Protein AF-A0A562TAP1-F1 (afdb_monomer)

Radius of gyration: 33.41 Å; Cα contacts (8 Å, |Δi|>4): 38; chains: 1; bounding box: 80×32×72 Å

pLDDT: mean 72.25, std 23.45, range [36.38, 96.19]

Structure (mmCIF, N/CA/C/O backbone):
data_AF-A0A562TAP1-F1
#
_entry.id   AF-A0A562TAP1-F1
#
loop_
_atom_site.group_PDB
_atom_site.id
_atom_site.type_symbol
_atom_site.label_atom_id
_atom_site.label_alt_id
_atom_site.label_comp_id
_atom_site.label_asym_id
_atom_site.label_entity_id
_atom_site.label_seq_id
_atom_site.pdbx_PDB_ins_code
_atom_site.Cartn_x
_atom_site.Cartn_y
_atom_site.Cartn_z
_atom_site.occupancy
_atom_site.B_iso_or_equiv
_atom_site.auth_seq_id
_atom_site.auth_comp_id
_atom_site.auth_asym_id
_atom_site.auth_atom_id
_atom_site.pdbx_PDB_model_num
ATOM 1 N N . MET A 1 1 ? 3.778 -8.498 -20.376 1.00 66.56 1 MET A N 1
ATOM 2 C CA . MET A 1 1 ? 3.756 -7.761 -19.094 1.00 66.56 1 MET A CA 1
ATOM 3 C C . MET A 1 1 ? 4.847 -8.340 -18.215 1.00 66.56 1 MET A C 1
ATOM 5 O O . MET A 1 1 ? 5.013 -9.555 -18.233 1.00 66.56 1 MET A O 1
ATOM 9 N N . GLY A 1 2 ? 5.654 -7.502 -17.565 1.00 83.25 2 GLY A N 1
ATOM 10 C CA . GLY A 1 2 ? 6.753 -7.975 -16.723 1.00 83.25 2 GLY A CA 1
ATOM 11 C C . GLY A 1 2 ? 6.269 -8.561 -15.398 1.00 83.25 2 GLY A C 1
ATOM 12 O O . GLY A 1 2 ? 5.117 -8.374 -15.013 1.00 83.25 2 GLY A O 1
ATOM 13 N N . TRP A 1 3 ? 7.154 -9.257 -14.679 1.00 85.81 3 TRP A N 1
ATOM 14 C CA . TRP A 1 3 ? 6.842 -9.842 -13.366 1.00 85.81 3 TRP A CA 1
ATOM 15 C C . TRP A 1 3 ? 6.379 -8.787 -12.346 1.00 85.81 3 TRP A C 1
ATOM 17 O O . TRP A 1 3 ? 5.600 -9.102 -11.449 1.00 85.81 3 TRP A O 1
ATOM 27 N N . TRP A 1 4 ? 6.806 -7.532 -12.521 1.00 90.94 4 TRP A N 1
ATOM 28 C CA . TRP A 1 4 ? 6.432 -6.398 -11.678 1.00 90.94 4 TRP A CA 1
ATOM 29 C C . TRP A 1 4 ? 4.927 -6.090 -11.710 1.00 90.94 4 TRP A C 1
ATOM 31 O O . TRP A 1 4 ? 4.389 -5.625 -10.713 1.00 90.94 4 TRP A O 1
ATOM 41 N N . THR A 1 5 ? 4.214 -6.407 -12.800 1.00 88.75 5 THR A N 1
ATOM 42 C CA . THR A 1 5 ? 2.749 -6.258 -12.867 1.00 88.75 5 THR A CA 1
ATOM 43 C C . THR A 1 5 ? 2.047 -7.254 -11.941 1.00 88.75 5 THR A C 1
ATOM 45 O O . THR A 1 5 ? 1.153 -6.880 -11.183 1.00 88.75 5 THR A O 1
ATOM 48 N N . SER A 1 6 ? 2.476 -8.519 -11.964 1.00 91.56 6 SER A N 1
ATOM 49 C CA . SER A 1 6 ? 1.952 -9.551 -11.061 1.00 91.56 6 SER A CA 1
ATOM 50 C C . SER A 1 6 ? 2.342 -9.274 -9.611 1.00 91.56 6 SER A C 1
ATOM 52 O O . SER A 1 6 ? 1.521 -9.450 -8.717 1.00 91.56 6 SER A O 1
ATOM 54 N N . PHE A 1 7 ? 3.574 -8.804 -9.385 1.00 91.25 7 PHE A N 1
ATOM 55 C CA . PHE A 1 7 ? 4.034 -8.357 -8.072 1.00 91.25 7 PHE A CA 1
ATOM 56 C C . PHE A 1 7 ? 3.144 -7.243 -7.525 1.00 91.25 7 PHE A C 1
ATOM 58 O O . PHE A 1 7 ? 2.638 -7.400 -6.420 1.00 91.25 7 PHE A O 1
ATOM 65 N N . LYS A 1 8 ? 2.892 -6.184 -8.308 1.00 91.62 8 LYS A N 1
ATOM 66 C CA . LYS A 1 8 ? 2.025 -5.077 -7.895 1.00 91.62 8 LYS A CA 1
ATOM 67 C C . LYS A 1 8 ? 0.642 -5.586 -7.494 1.00 91.62 8 LYS A C 1
ATOM 69 O O . LYS A 1 8 ? 0.205 -5.351 -6.382 1.00 91.62 8 LYS A O 1
ATOM 74 N N . SER A 1 9 ? 0.012 -6.401 -8.340 1.00 93.56 9 SER A N 1
ATOM 75 C CA . SER A 1 9 ? -1.323 -6.931 -8.043 1.00 93.56 9 SER A CA 1
ATOM 76 C C . SER A 1 9 ? -1.383 -7.784 -6.770 1.00 93.56 9 SER A C 1
ATOM 78 O O . SER A 1 9 ? -2.388 -7.763 -6.063 1.00 93.56 9 SER A O 1
ATOM 80 N N . ILE A 1 10 ? -0.341 -8.569 -6.483 1.00 93.88 10 ILE A N 1
ATOM 81 C CA . ILE A 1 10 ? -0.270 -9.352 -5.243 1.00 93.88 10 ILE A CA 1
ATOM 82 C C . ILE A 1 10 ? -0.010 -8.427 -4.053 1.00 93.88 10 ILE A C 1
ATOM 84 O O . ILE A 1 10 ? -0.632 -8.610 -3.011 1.00 93.88 10 ILE A O 1
ATOM 88 N N . ALA A 1 11 ? 0.879 -7.447 -4.209 1.00 93.00 11 ALA A N 1
ATOM 89 C CA . ALA A 1 11 ? 1.208 -6.489 -3.169 1.00 93.00 11 ALA A CA 1
ATOM 90 C C . ALA A 1 11 ? -0.020 -5.665 -2.765 1.00 93.00 11 ALA A C 1
ATOM 92 O O . ALA A 1 11 ? -0.323 -5.632 -1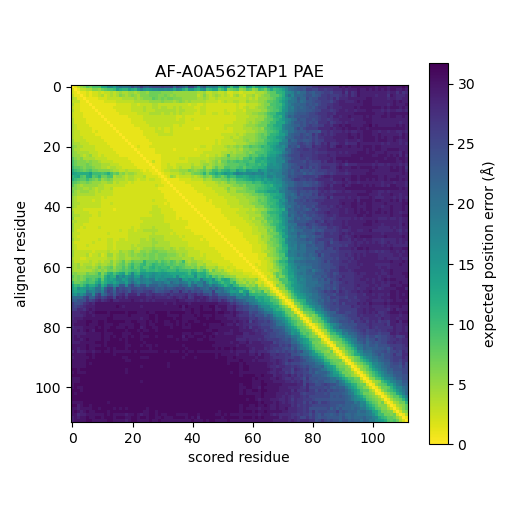.580 1.00 93.00 11 ALA A O 1
ATOM 93 N N . ASP A 1 12 ? -0.781 -5.137 -3.726 1.00 94.88 12 ASP A N 1
ATOM 94 C CA . ASP A 1 12 ? -2.017 -4.383 -3.476 1.00 94.88 12 ASP A CA 1
ATOM 95 C C . ASP A 1 12 ? -2.997 -5.209 -2.617 1.00 94.88 12 ASP A C 1
ATOM 97 O O . ASP A 1 12 ? -3.466 -4.759 -1.578 1.00 94.88 12 ASP A O 1
ATOM 101 N N . LYS A 1 13 ? -3.204 -6.491 -2.954 1.00 95.00 13 LYS A N 1
ATOM 102 C CA . LYS A 1 13 ? -4.069 -7.387 -2.159 1.00 95.00 13 LYS A CA 1
ATOM 103 C C . LYS A 1 13 ? -3.560 -7.628 -0.740 1.00 95.00 13 LYS A C 1
ATOM 105 O O . LYS A 1 13 ? -4.357 -7.815 0.176 1.00 95.00 13 LYS A O 1
ATOM 110 N N . VAL A 1 14 ? -2.243 -7.723 -0.566 1.00 95.00 14 VAL A N 1
ATOM 111 C CA . VAL A 1 14 ? -1.634 -7.901 0.759 1.00 95.00 14 VAL A CA 1
ATOM 112 C C . VAL A 1 14 ? -1.788 -6.624 1.577 1.00 95.00 14 VAL A C 1
ATOM 114 O O . VAL A 1 14 ? -2.093 -6.712 2.764 1.00 95.00 14 VAL A O 1
ATOM 117 N N . ILE A 1 15 ? -1.618 -5.460 0.950 1.00 95.38 15 ILE A N 1
ATOM 118 C CA . ILE A 1 15 ? -1.793 -4.158 1.589 1.00 95.38 15 ILE A CA 1
ATOM 119 C C . ILE A 1 15 ? -3.234 -4.018 2.088 1.00 95.38 15 ILE A C 1
ATOM 121 O O . ILE A 1 15 ? -3.431 -3.823 3.287 1.00 95.38 15 ILE A O 1
ATOM 125 N N . ASP A 1 16 ? -4.223 -4.2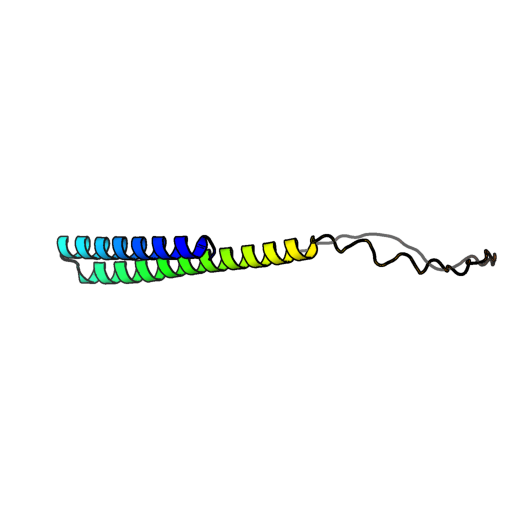62 1.225 1.00 95.00 16 ASP A N 1
ATOM 126 C CA . ASP A 1 16 ? -5.646 -4.220 1.586 1.00 95.00 16 ASP A CA 1
ATOM 127 C C . ASP A 1 16 ? -5.972 -5.157 2.758 1.00 95.00 16 ASP A C 1
ATOM 129 O O . ASP A 1 16 ? -6.677 -4.794 3.706 1.00 95.00 16 ASP A O 1
ATOM 133 N N . ALA A 1 17 ? -5.443 -6.385 2.720 1.00 95.38 17 ALA A N 1
ATOM 134 C CA . ALA A 1 17 ? -5.685 -7.381 3.758 1.00 95.38 17 ALA A CA 1
ATOM 135 C C . ALA A 1 17 ? -5.093 -6.965 5.112 1.00 95.38 17 ALA A C 1
ATOM 137 O O . ALA A 1 17 ? -5.718 -7.176 6.155 1.00 95.38 17 ALA A O 1
ATOM 138 N N . VAL A 1 18 ? -3.897 -6.371 5.112 1.00 94.88 18 VAL A N 1
ATOM 139 C CA . VAL A 1 18 ? -3.248 -5.893 6.337 1.00 94.88 18 VAL A CA 1
ATOM 140 C C . VAL A 1 18 ? -3.955 -4.650 6.876 1.00 94.88 18 VAL A C 1
ATOM 142 O O . VAL A 1 18 ? -4.221 -4.607 8.076 1.00 94.88 18 VAL A O 1
ATOM 145 N N . ALA A 1 19 ? -4.326 -3.695 6.019 1.00 93.88 19 ALA A N 1
ATOM 146 C CA . ALA A 1 19 ? -5.102 -2.516 6.406 1.00 93.88 19 ALA A CA 1
ATOM 147 C C . ALA A 1 19 ? -6.430 -2.924 7.067 1.00 93.88 19 ALA A C 1
ATOM 149 O O . ALA A 1 19 ? -6.707 -2.536 8.202 1.00 93.88 19 ALA A O 1
ATOM 150 N N . THR A 1 20 ? -7.171 -3.839 6.433 1.00 94.75 20 THR A N 1
ATOM 151 C CA . THR A 1 20 ? -8.403 -4.416 6.997 1.00 94.75 20 THR A CA 1
ATOM 152 C C . THR A 1 20 ? -8.146 -5.086 8.353 1.00 94.75 20 THR A C 1
ATOM 154 O O . THR A 1 20 ? -8.916 -4.926 9.299 1.00 94.75 20 THR A O 1
ATOM 157 N N . GLY A 1 21 ? -7.046 -5.835 8.483 1.00 94.81 21 GLY A N 1
ATOM 158 C CA . GLY A 1 21 ? -6.664 -6.473 9.743 1.00 94.81 21 GLY A CA 1
ATOM 159 C C . GLY A 1 21 ? -6.405 -5.468 10.870 1.00 94.81 21 GLY A C 1
ATOM 160 O O . GLY A 1 21 ? -6.835 -5.696 12.002 1.00 94.81 21 GLY A O 1
ATOM 161 N N . ILE A 1 22 ? -5.751 -4.345 10.561 1.00 92.62 22 ILE A N 1
ATOM 162 C CA . ILE A 1 22 ? -5.495 -3.255 11.512 1.00 92.62 22 ILE A CA 1
ATOM 163 C C . ILE A 1 22 ? -6.820 -2.656 11.994 1.00 92.62 22 ILE A C 1
ATOM 165 O O . ILE A 1 22 ? -7.016 -2.509 13.202 1.00 92.62 22 ILE A O 1
ATOM 169 N N . GLU A 1 23 ? -7.753 -2.375 11.085 1.00 93.31 23 GLU A N 1
ATOM 170 C CA . GLU A 1 23 ? -9.068 -1.827 11.434 1.00 93.31 23 GLU A CA 1
ATOM 171 C C . GLU A 1 23 ? -9.889 -2.775 12.313 1.00 93.31 23 GLU A C 1
ATOM 173 O O . GLU A 1 23 ? -10.479 -2.350 13.309 1.00 93.31 23 GLU A O 1
ATOM 178 N N . VAL A 1 24 ? -9.889 -4.074 11.995 1.00 94.31 24 VAL A N 1
ATOM 179 C CA . VAL A 1 24 ? -10.589 -5.098 12.787 1.00 94.31 24 VAL A CA 1
ATOM 180 C C . VAL A 1 24 ? -10.033 -5.161 14.207 1.00 94.31 24 VAL A C 1
ATOM 182 O O . VAL A 1 24 ? -10.800 -5.162 15.173 1.00 94.31 24 VAL A O 1
ATOM 185 N N . VAL A 1 25 ? -8.705 -5.171 14.357 1.00 94.31 25 VAL A N 1
ATOM 186 C CA . VAL A 1 25 ? -8.059 -5.149 15.677 1.00 94.31 25 VAL A CA 1
ATOM 187 C C . VAL A 1 25 ? -8.404 -3.860 16.421 1.00 94.31 25 VAL A C 1
ATOM 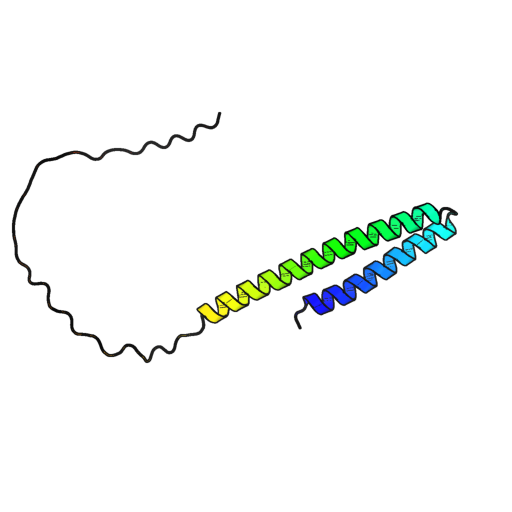189 O O . VAL A 1 25 ? -8.756 -3.920 17.597 1.00 94.31 25 VAL A O 1
ATOM 192 N N . GLY A 1 26 ? -8.387 -2.716 15.737 1.00 93.06 26 GLY A N 1
ATOM 193 C CA . GLY A 1 26 ? -8.811 -1.424 16.274 1.00 93.06 26 GLY A CA 1
ATOM 194 C C . GLY A 1 26 ? -10.227 -1.411 16.825 1.00 93.06 26 GLY A C 1
ATOM 195 O O . GLY A 1 26 ? -10.475 -0.925 17.929 1.00 93.06 26 GLY A O 1
ATOM 196 N N . SER A 1 27 ? -11.158 -1.987 16.067 1.00 92.75 27 SER A N 1
ATOM 197 C CA . SER A 1 27 ? -12.550 -2.141 16.479 1.00 92.75 27 SER A CA 1
ATOM 198 C C . SER A 1 27 ? -12.672 -3.016 17.732 1.00 92.75 27 SER A C 1
ATOM 200 O O . SER A 1 27 ? -13.386 -2.654 18.666 1.00 92.75 27 SER A O 1
ATOM 202 N N . LEU A 1 28 ? -11.916 -4.118 17.797 1.00 94.75 28 LEU A N 1
ATOM 203 C CA . LEU A 1 28 ? -11.901 -5.040 18.939 1.00 94.75 28 LEU A CA 1
ATOM 204 C C . LEU A 1 28 ? -11.364 -4.403 20.228 1.00 94.75 28 LEU A C 1
ATOM 206 O O . LEU A 1 28 ? -11.875 -4.698 21.307 1.00 94.75 28 LEU A O 1
ATOM 210 N N . ILE A 1 29 ? -10.350 -3.540 20.132 1.00 93.38 29 ILE A N 1
ATOM 211 C CA . ILE A 1 29 ? -9.741 -2.871 21.296 1.00 93.38 29 ILE A CA 1
ATOM 212 C C . ILE A 1 29 ? -10.432 -1.551 21.673 1.00 93.38 29 ILE A C 1
ATOM 214 O O . ILE A 1 29 ? -10.030 -0.908 22.641 1.00 93.38 29 ILE A O 1
ATOM 218 N N . GLY A 1 30 ? -11.478 -1.152 20.940 1.00 94.25 30 GLY A N 1
ATOM 219 C CA . GLY A 1 30 ? -12.236 0.076 21.194 1.00 94.25 30 GLY A CA 1
ATOM 220 C C . GLY A 1 30 ? -11.544 1.360 20.726 1.00 94.25 30 GLY A C 1
ATOM 221 O O . GLY A 1 30 ? -11.957 2.446 21.128 1.00 94.25 30 GLY A O 1
ATOM 222 N N . ASP A 1 31 ? -10.528 1.253 19.868 1.00 94.44 31 ASP A N 1
ATOM 223 C CA . ASP A 1 31 ? -9.763 2.382 19.327 1.00 94.44 31 ASP A CA 1
ATOM 224 C C . ASP A 1 31 ? -9.769 2.379 17.790 1.00 94.44 31 ASP A C 1
ATOM 226 O O . ASP A 1 31 ? -8.741 2.354 17.108 1.00 94.44 31 ASP A O 1
ATOM 230 N N . ALA A 1 32 ? -10.979 2.375 17.226 1.00 91.44 32 ALA A N 1
ATOM 231 C CA . ALA A 1 32 ? -11.185 2.366 15.780 1.00 91.44 32 ALA A CA 1
ATOM 232 C C . ALA A 1 32 ? -10.569 3.599 15.096 1.00 91.44 32 ALA A C 1
ATOM 234 O O . ALA A 1 32 ? -10.017 3.487 14.009 1.00 91.44 32 ALA A O 1
ATOM 235 N N . ALA A 1 33 ? -10.607 4.768 15.746 1.00 92.19 33 ALA A N 1
ATOM 236 C CA . ALA A 1 33 ? -10.090 6.007 15.167 1.00 92.19 33 ALA A CA 1
ATOM 237 C C . ALA A 1 33 ? -8.567 5.975 14.977 1.00 92.19 33 ALA A C 1
ATOM 239 O O . ALA A 1 33 ? -8.065 6.416 13.940 1.00 92.19 33 ALA A O 1
ATOM 240 N N . THR A 1 34 ? -7.823 5.461 15.960 1.00 92.75 34 THR A N 1
ATOM 241 C CA . THR A 1 34 ? -6.373 5.298 15.822 1.00 92.75 34 THR A CA 1
ATOM 242 C C . THR A 1 34 ? -6.051 4.210 14.809 1.00 92.75 34 THR A C 1
ATOM 244 O O . THR A 1 34 ? -5.174 4.407 13.975 1.00 92.75 34 THR A O 1
ATOM 247 N N . ALA A 1 35 ? -6.783 3.095 14.821 1.00 92.94 35 ALA A N 1
ATOM 248 C CA . ALA A 1 35 ? -6.549 2.006 13.882 1.00 92.94 35 ALA A CA 1
ATOM 249 C C . ALA A 1 35 ? -6.778 2.399 12.421 1.00 92.94 35 ALA A C 1
ATOM 251 O O . ALA A 1 35 ? -5.919 2.099 11.601 1.00 92.94 35 ALA A O 1
ATOM 252 N N . THR A 1 36 ? -7.848 3.133 12.100 1.00 94.75 36 THR A N 1
ATOM 253 C CA . THR A 1 36 ? -8.057 3.664 10.743 1.00 94.75 36 THR A CA 1
ATOM 254 C C . THR A 1 36 ? -6.893 4.558 10.318 1.00 94.75 36 THR A C 1
ATOM 256 O O . THR A 1 36 ? -6.338 4.372 9.244 1.00 94.75 36 THR A O 1
ATOM 259 N N . ARG A 1 37 ? -6.413 5.458 11.191 1.00 94.44 37 ARG A N 1
ATOM 260 C CA . ARG A 1 37 ? -5.232 6.285 10.870 1.00 94.44 37 ARG A CA 1
ATOM 261 C C 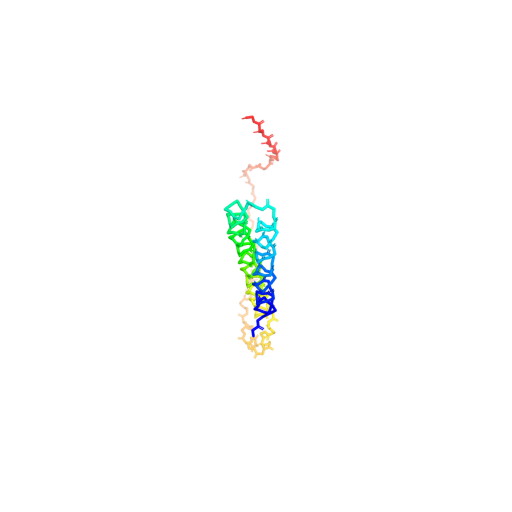. ARG A 1 37 ? -3.980 5.447 10.620 1.00 94.44 37 ARG A C 1
ATOM 263 O O . ARG A 1 37 ? -3.175 5.787 9.761 1.00 94.44 37 ARG A O 1
ATOM 270 N N . VAL A 1 38 ? -3.781 4.385 11.398 1.00 93.94 38 VAL A N 1
ATOM 271 C CA .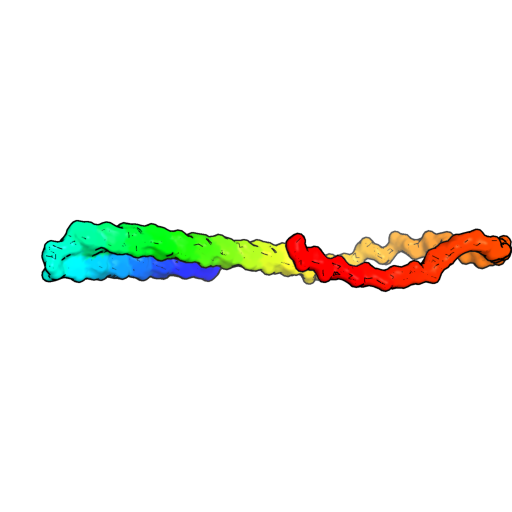 VAL A 1 38 ? -2.637 3.480 11.228 1.00 93.94 38 VAL A CA 1
ATOM 272 C C . VAL A 1 38 ? -2.765 2.684 9.928 1.00 93.94 38 VAL A C 1
ATOM 274 O O . VAL A 1 38 ? -1.760 2.524 9.239 1.00 93.94 38 VAL A O 1
ATOM 277 N N . ALA A 1 39 ? -3.970 2.234 9.572 1.00 93.62 39 ALA A N 1
ATOM 278 C CA . ALA A 1 39 ? -4.255 1.561 8.309 1.00 93.62 39 ALA A CA 1
ATOM 279 C C . ALA A 1 39 ? -3.969 2.482 7.109 1.00 93.62 39 ALA A C 1
ATOM 281 O O . ALA A 1 39 ? -3.204 2.089 6.233 1.00 93.62 39 ALA A O 1
ATOM 282 N N . ASP A 1 40 ? -4.444 3.732 7.139 1.00 94.38 40 ASP A N 1
ATOM 283 C CA . ASP A 1 40 ? -4.193 4.732 6.088 1.00 94.38 40 ASP A CA 1
ATOM 284 C C . ASP A 1 40 ? -2.689 5.008 5.893 1.00 94.38 40 ASP A C 1
ATOM 286 O O . ASP A 1 40 ? -2.177 5.079 4.770 1.00 94.38 40 ASP A O 1
ATOM 290 N N . ILE A 1 41 ? -1.950 5.171 7.000 1.00 95.38 41 ILE A N 1
ATOM 291 C CA . ILE A 1 41 ? -0.495 5.384 6.958 1.00 95.38 41 ILE A CA 1
ATOM 292 C C . ILE A 1 41 ? 0.199 4.148 6.386 1.00 95.38 41 ILE A C 1
ATOM 294 O O . ILE A 1 41 ? 1.103 4.280 5.559 1.00 95.38 41 ILE A O 1
ATOM 298 N N . PHE A 1 42 ? -0.204 2.955 6.827 1.00 94.75 42 PHE A N 1
ATOM 299 C CA . PHE A 1 42 ? 0.347 1.701 6.332 1.00 94.75 42 PHE A CA 1
ATOM 300 C C . PHE A 1 42 ? 0.132 1.559 4.823 1.00 94.75 42 PHE A C 1
ATOM 302 O O . PHE A 1 42 ? 1.097 1.289 4.112 1.00 94.75 42 PHE A O 1
ATOM 309 N N . GLU A 1 43 ? -1.084 1.798 4.333 1.00 94.69 43 GLU A N 1
ATOM 310 C CA . GLU A 1 43 ? 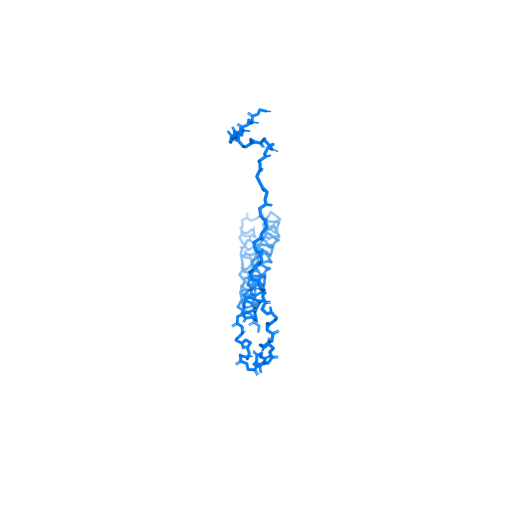-1.423 1.724 2.911 1.00 94.69 43 GLU A CA 1
ATOM 311 C C . GLU A 1 43 ? -0.586 2.710 2.092 1.00 94.69 43 GLU A C 1
ATOM 313 O O . GLU A 1 43 ? 0.068 2.320 1.126 1.00 94.69 43 GLU A O 1
ATOM 318 N N . THR A 1 44 ? -0.487 3.960 2.552 1.00 94.81 44 THR A N 1
ATOM 319 C CA . THR A 1 44 ? 0.312 5.003 1.891 1.00 94.81 44 THR A CA 1
ATOM 320 C C . THR A 1 44 ? 1.790 4.618 1.789 1.00 94.81 44 THR A C 1
ATOM 322 O O . THR A 1 44 ? 2.415 4.755 0.734 1.00 94.81 44 THR A O 1
ATOM 325 N N . VAL A 1 45 ? 2.381 4.149 2.892 1.00 96.19 45 VAL A N 1
ATOM 326 C CA . VAL A 1 45 ? 3.798 3.764 2.916 1.00 96.19 45 VAL A CA 1
ATOM 327 C C . VAL A 1 45 ? 4.030 2.516 2.069 1.00 96.19 45 VAL A C 1
ATOM 329 O O . VAL A 1 45 ? 5.014 2.451 1.330 1.00 96.19 45 VAL A O 1
ATOM 332 N N . ALA A 1 46 ? 3.140 1.530 2.152 1.00 94.56 46 ALA A N 1
ATOM 333 C CA . ALA A 1 46 ? 3.283 0.287 1.416 1.00 94.56 46 ALA A CA 1
ATOM 334 C C . ALA A 1 46 ? 3.128 0.497 -0.098 1.00 94.56 46 ALA A C 1
ATOM 336 O O . ALA A 1 46 ? 3.959 -0.007 -0.855 1.00 94.56 46 ALA A O 1
ATOM 337 N N . ASP A 1 47 ? 2.160 1.303 -0.542 1.00 94.44 47 ASP A N 1
ATOM 338 C CA . ASP A 1 47 ? 1.999 1.644 -1.959 1.00 94.44 47 ASP A CA 1
ATOM 339 C C . ASP A 1 47 ? 3.220 2.409 -2.495 1.00 94.44 47 ASP A C 1
ATOM 341 O O . ASP A 1 47 ? 3.743 2.104 -3.571 1.00 94.44 47 ASP A O 1
ATOM 345 N N . ALA A 1 48 ? 3.779 3.338 -1.710 1.00 94.44 48 ALA A N 1
ATOM 346 C CA . ALA A 1 48 ? 5.017 4.025 -2.078 1.00 94.44 48 ALA A CA 1
ATOM 347 C C . ALA A 1 48 ? 6.181 3.041 -2.297 1.00 94.44 48 ALA A C 1
ATOM 349 O O . ALA A 1 48 ? 6.908 3.145 -3.289 1.00 94.44 48 ALA A O 1
ATOM 350 N N . VAL A 1 49 ? 6.341 2.050 -1.413 1.00 94.12 49 VAL A N 1
ATOM 351 C CA . VAL A 1 49 ? 7.369 1.007 -1.554 1.00 94.12 49 VAL A CA 1
ATOM 352 C C . VAL A 1 49 ? 7.134 0.165 -2.810 1.00 94.12 49 VAL A C 1
ATOM 354 O O . VAL A 1 49 ? 8.075 -0.066 -3.573 1.00 94.12 49 VAL A O 1
ATOM 357 N N . VAL A 1 50 ? 5.895 -0.262 -3.066 1.00 94.00 50 VAL A N 1
ATOM 358 C CA . VAL A 1 50 ? 5.538 -1.043 -4.261 1.00 94.00 50 VAL A CA 1
ATOM 359 C C . VAL A 1 50 ? 5.854 -0.263 -5.536 1.00 94.00 50 VAL A C 1
ATOM 361 O O . VAL A 1 50 ? 6.487 -0.807 -6.444 1.00 94.00 50 VAL A O 1
ATOM 364 N N . ASN A 1 51 ? 5.499 1.021 -5.590 1.00 92.94 51 ASN A N 1
ATOM 365 C CA . ASN A 1 51 ? 5.779 1.885 -6.736 1.00 92.94 51 ASN A CA 1
ATOM 366 C C . ASN A 1 51 ? 7.285 2.061 -6.983 1.00 92.94 51 ASN A C 1
ATOM 368 O O . ASN A 1 51 ? 7.727 2.004 -8.135 1.00 92.94 51 ASN A O 1
ATOM 372 N N . VAL A 1 52 ? 8.098 2.203 -5.929 1.00 93.62 52 VAL A N 1
ATOM 373 C CA . VAL A 1 52 ? 9.566 2.238 -6.055 1.00 93.62 52 VAL A CA 1
ATOM 374 C C . VAL A 1 52 ? 10.093 0.926 -6.640 1.00 93.62 52 VAL A C 1
ATOM 376 O O . VAL A 1 52 ? 10.877 0.952 -7.588 1.00 93.62 52 VAL A O 1
ATOM 379 N N . VAL A 1 53 ? 9.639 -0.223 -6.130 1.00 91.62 53 VAL A N 1
ATOM 380 C CA . VAL A 1 53 ? 10.071 -1.543 -6.621 1.00 91.62 53 VAL A CA 1
ATOM 381 C C . VAL A 1 53 ? 9.705 -1.738 -8.093 1.00 91.62 53 VAL A C 1
ATOM 383 O O . VAL A 1 53 ? 10.546 -2.179 -8.879 1.00 91.62 53 VAL A O 1
ATOM 386 N N . VAL A 1 54 ? 8.480 -1.378 -8.487 1.00 92.56 54 VAL A N 1
ATOM 387 C CA . VAL A 1 54 ? 8.027 -1.453 -9.884 1.00 92.56 54 VAL A CA 1
ATOM 388 C C . VAL A 1 54 ? 8.875 -0.547 -10.777 1.00 92.56 54 VAL A C 1
ATOM 390 O O . VAL A 1 54 ? 9.375 -1.007 -11.801 1.00 92.56 54 VAL A O 1
ATOM 393 N N . THR A 1 55 ? 9.123 0.695 -10.358 1.00 91.81 55 THR A N 1
ATOM 394 C CA . THR A 1 55 ? 9.933 1.662 -11.118 1.00 91.81 55 THR A CA 1
ATOM 395 C C . THR A 1 55 ? 11.358 1.152 -11.337 1.00 91.81 55 THR A C 1
ATOM 397 O O . THR A 1 55 ? 11.884 1.205 -12.450 1.00 91.81 55 THR A O 1
ATOM 400 N N . VAL A 1 56 ? 11.989 0.611 -10.291 1.00 90.88 56 VAL A N 1
ATOM 401 C CA . VAL A 1 56 ? 13.333 0.026 -10.392 1.00 90.88 56 VAL A CA 1
ATOM 402 C C . VAL A 1 56 ? 13.328 -1.185 -11.326 1.00 90.88 56 VAL A C 1
ATOM 404 O O . VAL A 1 56 ? 14.225 -1.314 -12.160 1.00 90.88 56 VAL A O 1
ATOM 407 N N . ALA A 1 57 ? 12.319 -2.056 -11.242 1.00 87.50 57 ALA A N 1
ATOM 408 C CA . ALA A 1 57 ? 12.202 -3.220 -12.120 1.00 87.50 57 ALA A CA 1
ATOM 409 C C . ALA A 1 57 ? 12.049 -2.822 -13.598 1.00 87.50 57 ALA A C 1
ATOM 411 O O . ALA A 1 57 ? 12.692 -3.416 -14.469 1.00 87.50 57 ALA A O 1
ATOM 412 N N . GLU A 1 58 ? 11.246 -1.797 -13.881 1.00 88.94 58 GLU A N 1
ATOM 413 C CA . GLU A 1 58 ? 11.074 -1.245 -15.226 1.00 88.94 58 GLU A CA 1
ATOM 414 C C . GLU A 1 58 ? 12.369 -0.618 -15.751 1.00 88.94 58 GLU A C 1
ATOM 416 O O . GLU A 1 58 ? 12.771 -0.907 -16.881 1.00 88.94 58 GLU A O 1
ATOM 421 N N . ALA A 1 59 ? 13.077 0.154 -14.919 1.00 86.94 59 ALA A N 1
ATOM 422 C CA . ALA A 1 59 ? 14.363 0.751 -15.272 1.00 86.94 59 ALA A CA 1
ATOM 423 C C . ALA A 1 59 ? 15.429 -0.313 -15.584 1.00 86.94 59 ALA A C 1
ATOM 425 O O . ALA A 1 59 ? 16.103 -0.240 -16.613 1.00 86.94 59 ALA A O 1
ATOM 426 N N . VAL A 1 60 ? 15.544 -1.350 -14.747 1.00 86.94 60 VAL A N 1
ATOM 427 C CA . VAL A 1 60 ? 16.466 -2.474 -14.980 1.00 86.94 60 VAL A CA 1
ATOM 428 C C . VAL A 1 60 ? 16.127 -3.198 -16.283 1.00 86.94 60 VAL A C 1
ATOM 430 O O . VAL A 1 60 ? 17.026 -3.542 -17.055 1.00 86.94 60 VAL A O 1
ATOM 433 N N . ASN A 1 61 ? 14.840 -3.408 -16.570 1.00 84.50 61 ASN A N 1
ATOM 434 C CA . ASN A 1 61 ? 14.417 -4.044 -17.813 1.00 84.50 61 ASN A CA 1
ATOM 435 C C . ASN A 1 61 ? 14.729 -3.176 -19.044 1.00 84.50 61 ASN A C 1
ATOM 437 O O . ASN A 1 61 ? 15.191 -3.702 -20.057 1.00 84.50 61 ASN A O 1
ATOM 441 N N . ALA A 1 62 ? 14.534 -1.858 -18.953 1.00 83.88 62 ALA A N 1
ATOM 442 C CA . ALA A 1 62 ? 14.880 -0.918 -20.016 1.00 83.88 62 ALA A CA 1
ATOM 443 C C . ALA A 1 62 ? 16.386 -0.940 -20.325 1.00 83.88 62 ALA A C 1
ATOM 445 O O . ALA A 1 62 ? 16.772 -1.074 -21.488 1.00 83.88 62 ALA A O 1
ATOM 446 N N . VAL A 1 63 ? 17.234 -0.909 -19.289 1.00 83.56 63 VAL A N 1
ATOM 447 C CA . VAL A 1 63 ? 18.696 -1.018 -19.435 1.00 83.56 63 VAL A CA 1
ATOM 448 C C . VAL A 1 63 ? 19.083 -2.353 -20.073 1.00 83.56 63 VAL A C 1
ATOM 450 O O . VAL A 1 63 ? 19.822 -2.374 -21.054 1.00 83.56 63 VAL A O 1
ATOM 453 N N . ARG A 1 64 ? 18.534 -3.475 -19.587 1.00 75.12 64 ARG A N 1
ATOM 454 C CA . ARG A 1 64 ? 18.812 -4.810 -20.145 1.00 75.12 64 ARG A CA 1
ATOM 455 C C . ARG A 1 64 ? 18.415 -4.925 -21.619 1.00 75.12 64 ARG A C 1
ATOM 457 O O . ARG A 1 64 ? 19.128 -5.563 -22.399 1.00 75.12 64 ARG A O 1
ATOM 464 N N . SER A 1 65 ? 17.288 -4.325 -21.997 1.00 74.62 65 SER A N 1
ATOM 465 C CA . SER A 1 65 ? 16.816 -4.302 -23.382 1.00 74.62 65 SER A CA 1
ATOM 466 C C . SER A 1 65 ? 17.754 -3.478 -24.271 1.00 74.62 65 SER A C 1
ATOM 468 O O . SER A 1 65 ? 18.145 -3.936 -25.343 1.00 74.62 65 SER A O 1
ATOM 470 N N . ALA A 1 66 ? 18.216 -2.318 -23.788 1.00 70.00 66 ALA A N 1
ATOM 471 C CA . ALA A 1 66 ? 19.195 -1.489 -24.490 1.00 70.00 66 ALA A CA 1
ATOM 472 C C . ALA A 1 66 ? 20.542 -2.211 -24.691 1.00 70.00 66 ALA A C 1
ATOM 474 O O . ALA A 1 66 ? 21.082 -2.202 -25.796 1.00 70.00 66 ALA A O 1
ATOM 475 N N . THR A 1 67 ? 21.056 -2.908 -23.670 1.00 65.00 67 THR A N 1
ATOM 476 C CA . THR A 1 67 ? 22.290 -3.708 -23.786 1.00 65.00 67 THR A CA 1
ATOM 477 C C . THR A 1 67 ? 22.128 -4.899 -24.734 1.00 65.00 67 THR A C 1
ATOM 479 O O . THR A 1 67 ? 23.049 -5.218 -25.480 1.00 65.00 67 THR A O 1
ATOM 482 N N . SER A 1 68 ? 20.959 -5.549 -24.754 1.00 58.53 68 SER A N 1
ATOM 483 C CA . SER A 1 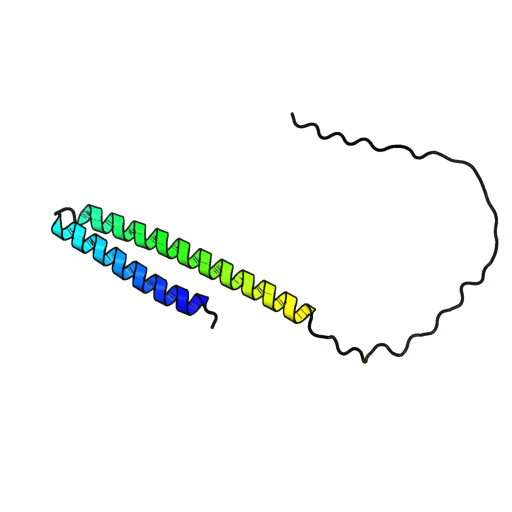68 ? 20.704 -6.670 -25.675 1.00 58.53 68 SER A CA 1
ATOM 484 C C . SER A 1 68 ? 20.614 -6.211 -27.131 1.00 58.53 68 SER A C 1
ATOM 486 O O . SER A 1 68 ? 21.088 -6.919 -28.013 1.00 58.53 68 SER A O 1
ATOM 488 N N . ASN A 1 69 ? 20.070 -5.016 -27.387 1.00 56.50 69 ASN A N 1
ATOM 489 C CA . ASN A 1 69 ? 20.035 -4.434 -28.731 1.00 56.50 69 ASN A 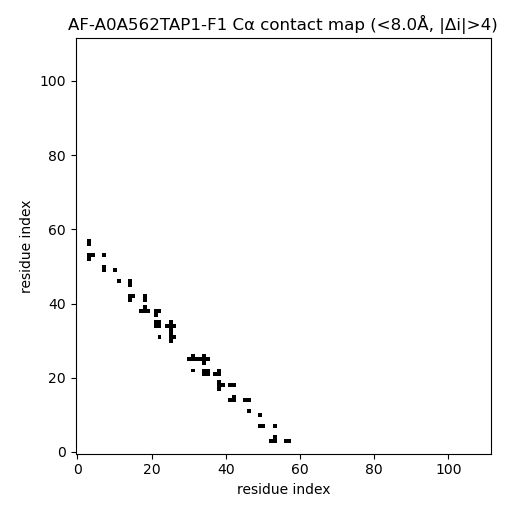CA 1
ATOM 490 C C . ASN A 1 69 ? 21.418 -3.954 -29.199 1.00 56.50 69 ASN A C 1
ATOM 492 O O . ASN A 1 69 ? 21.718 -4.035 -30.385 1.00 56.50 69 ASN A O 1
ATOM 496 N N . ALA A 1 70 ? 22.273 -3.492 -28.281 1.00 55.19 70 ALA A N 1
ATOM 497 C CA . ALA A 1 70 ? 23.661 -3.139 -28.591 1.00 55.19 70 ALA A CA 1
ATOM 498 C C . ALA A 1 70 ? 24.540 -4.367 -28.909 1.00 55.19 70 ALA A C 1
ATOM 500 O O . ALA A 1 70 ? 25.511 -4.242 -29.647 1.00 55.19 70 ALA A O 1
ATOM 501 N N . ASN A 1 71 ? 24.179 -5.546 -28.388 1.00 49.97 71 ASN A N 1
ATOM 502 C CA . ASN A 1 71 ? 24.871 -6.818 -28.626 1.00 49.97 71 ASN A CA 1
ATOM 503 C C . ASN A 1 71 ? 24.179 -7.714 -29.669 1.00 49.97 71 ASN A C 1
ATOM 505 O O . ASN A 1 71 ? 24.569 -8.874 -29.827 1.00 49.97 71 ASN A O 1
ATOM 509 N N . ALA A 1 72 ? 23.161 -7.217 -30.381 1.00 42.06 72 ALA A N 1
ATOM 510 C CA . ALA A 1 72 ? 22.691 -7.896 -31.580 1.00 42.06 72 ALA A CA 1
ATOM 511 C C . ALA A 1 72 ? 23.880 -7.971 -32.552 1.00 42.06 72 ALA A C 1
ATOM 513 O O . ALA A 1 72 ? 24.495 -6.930 -32.795 1.00 42.06 72 ALA A O 1
ATOM 514 N N . PRO A 1 73 ? 24.251 -9.156 -33.076 1.00 41.50 73 PRO A N 1
ATOM 515 C CA . PRO A 1 73 ? 25.316 -9.240 -34.058 1.00 41.50 73 PRO A CA 1
ATOM 516 C C . PRO A 1 73 ? 24.852 -8.421 -35.257 1.00 41.50 73 PRO A C 1
ATOM 518 O O . PRO A 1 73 ? 23.961 -8.831 -36.000 1.00 41.50 73 PRO A O 1
ATOM 521 N N . SER A 1 74 ? 25.413 -7.224 -35.407 1.00 45.56 74 SER A N 1
ATOM 522 C CA . SER A 1 74 ? 25.379 -6.508 -36.664 1.00 45.56 74 SER A CA 1
ATOM 523 C C . SER A 1 74 ? 25.908 -7.490 -37.693 1.00 45.56 74 SER A C 1
ATOM 525 O O . SER A 1 74 ? 27.009 -8.017 -37.541 1.00 45.56 74 SER A O 1
ATOM 527 N N . SER A 1 75 ? 25.075 -7.807 -38.679 1.00 41.53 75 SER A N 1
ATOM 528 C CA . SER A 1 75 ? 25.438 -8.616 -39.829 1.00 41.53 75 SER A CA 1
ATOM 529 C C . SER A 1 75 ? 26.816 -8.179 -40.322 1.00 41.53 75 SER A C 1
ATOM 531 O O . SER A 1 75 ? 26.971 -7.095 -40.888 1.00 41.53 75 SER A O 1
ATOM 533 N N . VAL A 1 76 ? 27.832 -8.999 -40.053 1.00 44.38 76 VAL A N 1
ATOM 534 C CA . VAL A 1 76 ? 29.195 -8.804 -40.545 1.00 44.38 76 VAL A CA 1
ATOM 535 C C . VAL A 1 76 ? 29.185 -9.236 -42.007 1.00 44.38 76 VAL A C 1
ATOM 537 O O . VAL A 1 76 ? 29.661 -10.307 -42.350 1.00 44.38 76 VAL A O 1
ATOM 540 N N . GLU A 1 77 ? 28.548 -8.441 -42.865 1.00 46.34 77 GLU A N 1
ATOM 541 C CA . GLU A 1 77 ? 28.505 -8.702 -44.309 1.00 46.34 77 GLU A CA 1
ATOM 542 C C . GLU A 1 77 ? 28.377 -7.423 -45.150 1.00 46.34 77 GLU A C 1
ATOM 544 O O . GLU A 1 77 ? 27.937 -7.456 -46.293 1.00 46.34 77 GLU A O 1
ATOM 549 N N . ALA A 1 78 ? 28.784 -6.269 -44.611 1.00 44.50 78 ALA A N 1
ATOM 550 C CA . ALA A 1 78 ? 28.713 -5.007 -45.348 1.00 44.50 78 ALA A CA 1
ATOM 551 C C . ALA A 1 78 ? 29.905 -4.067 -45.121 1.00 44.50 78 ALA A C 1
ATOM 553 O O . ALA A 1 78 ? 29.706 -2.861 -45.073 1.00 44.50 78 ALA A O 1
ATOM 554 N N . ILE A 1 79 ? 31.137 -4.574 -44.982 1.00 43.44 79 ILE A N 1
ATOM 555 C CA . ILE A 1 79 ? 32.347 -3.746 -45.180 1.00 43.44 79 ILE A CA 1
ATOM 556 C C . ILE A 1 79 ? 33.491 -4.597 -45.762 1.00 43.44 79 ILE A C 1
ATOM 558 O O . ILE A 1 79 ? 34.596 -4.654 -45.233 1.00 43.44 79 ILE A O 1
ATOM 562 N N . ALA A 1 80 ? 33.222 -5.297 -46.861 1.00 47.44 80 ALA A N 1
ATOM 563 C CA . ALA A 1 80 ? 34.265 -5.774 -47.762 1.00 47.44 80 ALA A CA 1
ATOM 564 C C . ALA A 1 80 ? 34.230 -4.888 -49.007 1.00 47.44 80 ALA A C 1
ATOM 566 O O . ALA A 1 80 ? 33.669 -5.295 -50.006 1.00 47.44 80 ALA A O 1
ATOM 567 N N . GLU A 1 81 ? 34.723 -3.652 -48.896 1.00 46.34 81 GLU A N 1
ATOM 568 C CA . GLU A 1 81 ? 35.251 -2.832 -50.002 1.00 46.34 81 GLU A CA 1
ATOM 569 C C . GLU A 1 81 ? 35.518 -1.414 -49.488 1.00 46.34 81 GLU A C 1
ATOM 571 O O . GLU A 1 81 ? 34.681 -0.527 -49.582 1.00 46.34 81 GLU A O 1
ATOM 576 N N . GLN A 1 82 ? 36.699 -1.209 -48.905 1.00 42.94 82 GLN A N 1
ATOM 577 C CA . GLN A 1 82 ? 37.471 0.033 -49.050 1.00 42.94 82 GLN A CA 1
ATOM 578 C C . GLN A 1 82 ? 38.906 -0.208 -48.557 1.00 42.94 82 GLN A C 1
ATOM 580 O O . GLN A 1 82 ? 39.454 0.486 -47.706 1.00 42.94 82 GLN A O 1
ATOM 585 N N . SER A 1 83 ? 39.535 -1.247 -49.112 1.00 49.88 83 SER A N 1
ATOM 586 C CA . SER A 1 83 ? 40.985 -1.432 -49.058 1.00 49.88 83 SER A CA 1
ATOM 587 C C . SER A 1 83 ? 41.622 -0.696 -50.233 1.00 49.88 83 SER A C 1
ATOM 589 O O . SER A 1 83 ? 41.979 -1.308 -51.231 1.00 49.88 83 SER A O 1
ATOM 591 N N . SER A 1 84 ? 41.778 0.618 -50.091 1.00 43.31 84 SER A N 1
ATOM 592 C CA . SER A 1 84 ? 42.686 1.409 -50.927 1.00 43.31 84 SER A CA 1
ATOM 593 C C . SER A 1 84 ? 43.436 2.390 -50.031 1.00 43.31 84 SER A C 1
ATOM 595 O O . SER A 1 84 ? 43.108 3.570 -49.954 1.00 43.31 84 SER A O 1
ATOM 597 N N . LEU A 1 85 ? 44.419 1.869 -49.296 1.00 46.12 85 LEU A N 1
ATOM 598 C CA . LEU A 1 85 ? 45.430 2.665 -48.601 1.00 46.12 85 LEU A CA 1
ATOM 599 C C . LEU A 1 85 ? 46.305 3.377 -49.648 1.00 46.12 85 LEU A C 1
ATOM 601 O O . LEU A 1 85 ? 46.877 2.686 -50.493 1.00 46.12 85 LEU A O 1
ATOM 605 N N . PRO A 1 86 ? 46.511 4.702 -49.594 1.00 44.25 86 PRO A N 1
ATOM 606 C CA . PRO A 1 86 ? 47.715 5.278 -50.164 1.00 44.25 86 PRO A CA 1
ATOM 607 C C . PRO A 1 86 ? 48.884 5.002 -49.208 1.00 44.25 86 PRO A C 1
ATOM 609 O O . PRO A 1 86 ? 48.833 5.315 -48.018 1.00 44.25 86 PRO A O 1
ATOM 612 N N . ALA A 1 87 ? 49.921 4.359 -49.739 1.00 47.06 87 ALA A N 1
ATOM 613 C CA . ALA A 1 87 ? 51.164 4.068 -49.042 1.00 47.06 87 ALA A CA 1
ATOM 614 C C . ALA A 1 87 ? 51.809 5.363 -48.516 1.00 47.06 87 ALA A C 1
ATOM 616 O O . ALA A 1 87 ? 52.090 6.278 -49.288 1.00 47.06 87 ALA A O 1
ATOM 617 N N . LEU A 1 88 ? 52.057 5.434 -47.206 1.00 40.03 88 LEU A N 1
ATOM 618 C CA . LEU A 1 88 ? 52.913 6.460 -46.616 1.00 40.03 88 LEU A CA 1
ATOM 619 C C . LEU A 1 88 ? 54.366 6.104 -46.937 1.00 40.03 88 LEU A C 1
ATOM 621 O O . LEU A 1 88 ? 54.951 5.206 -46.330 1.00 40.03 88 LEU A O 1
ATOM 625 N N . GLU A 1 89 ? 54.917 6.791 -47.936 1.00 43.72 89 GLU A N 1
ATOM 626 C CA . GLU A 1 89 ? 56.333 6.744 -48.272 1.00 43.72 89 GLU A CA 1
ATOM 627 C C . GLU A 1 89 ? 57.185 7.162 -47.065 1.00 43.72 89 GLU A C 1
ATOM 629 O O . GLU A 1 89 ? 57.013 8.231 -46.476 1.00 43.72 89 GLU A O 1
ATOM 634 N N . MET A 1 90 ? 58.134 6.294 -46.712 1.00 47.22 90 MET A N 1
ATOM 635 C CA . MET A 1 90 ? 59.244 6.602 -45.820 1.00 47.22 90 MET A CA 1
ATOM 636 C C . MET A 1 90 ? 60.119 7.688 -46.456 1.00 47.22 90 MET A C 1
ATOM 638 O O . MET A 1 90 ? 60.907 7.408 -47.356 1.00 47.22 90 MET A O 1
ATOM 642 N N . GLY A 1 91 ? 60.011 8.916 -45.954 1.00 37.16 91 GLY A N 1
ATOM 643 C CA . GLY A 1 91 ? 60.915 10.017 -46.271 1.00 37.16 91 GLY A CA 1
ATOM 644 C C . GLY A 1 91 ? 61.579 10.535 -45.002 1.00 37.16 91 GLY A C 1
ATOM 645 O O . GLY A 1 91 ? 60.955 11.225 -44.203 1.00 37.16 91 GLY A O 1
ATOM 646 N N . ALA A 1 92 ? 62.846 10.176 -44.810 1.00 46.84 92 ALA A N 1
ATOM 647 C CA . ALA A 1 92 ? 63.693 10.666 -43.734 1.00 46.84 92 ALA A CA 1
ATOM 648 C C . ALA A 1 92 ? 63.883 12.190 -43.820 1.00 46.84 92 ALA A C 1
ATOM 650 O O . ALA A 1 92 ? 64.371 12.696 -44.828 1.00 46.84 92 ALA A O 1
ATOM 651 N N . ALA A 1 93 ? 63.580 12.909 -42.739 1.00 39.12 9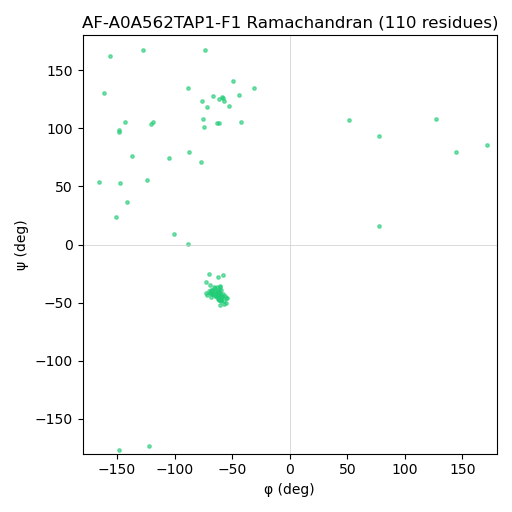3 ALA A N 1
ATOM 652 C CA . ALA A 1 93 ? 64.055 14.274 -42.536 1.00 39.12 93 ALA A CA 1
ATOM 653 C C . ALA A 1 93 ? 64.247 14.559 -41.036 1.00 39.12 93 ALA A C 1
ATOM 655 O O . ALA A 1 93 ? 63.308 14.828 -40.295 1.00 39.12 93 ALA A O 1
ATOM 656 N N . SER A 1 94 ? 65.510 14.439 -40.628 1.00 44.03 94 SER A N 1
ATOM 657 C CA . SER A 1 94 ? 66.172 15.013 -39.450 1.00 44.03 94 SER A CA 1
ATOM 658 C C . SER A 1 94 ? 65.616 16.368 -39.001 1.00 44.03 94 SER A C 1
ATOM 660 O O . SER A 1 94 ? 65.542 17.229 -39.868 1.00 44.03 94 SER A O 1
ATOM 662 N N . ILE A 1 95 ? 65.385 16.570 -37.686 1.00 38.50 95 ILE A N 1
ATOM 663 C CA . ILE A 1 95 ? 65.907 17.666 -36.821 1.00 38.50 95 ILE A CA 1
ATOM 664 C C . ILE A 1 95 ? 65.767 17.242 -35.331 1.00 38.50 95 ILE A C 1
ATOM 666 O O . ILE A 1 95 ? 64.693 16.844 -34.896 1.00 38.50 95 ILE A O 1
ATOM 670 N N . ASP A 1 96 ? 66.850 17.381 -34.564 1.00 37.00 96 ASP A N 1
ATOM 671 C CA . ASP A 1 96 ? 66.969 17.411 -33.086 1.00 37.00 96 ASP A CA 1
ATOM 672 C C . ASP A 1 96 ? 67.767 18.704 -32.752 1.00 37.00 96 ASP A C 1
ATOM 674 O O . ASP A 1 96 ? 68.413 19.213 -33.680 1.00 37.00 96 ASP A O 1
ATOM 678 N N . PRO A 1 97 ? 67.896 19.247 -31.518 1.00 52.50 97 PRO A N 1
ATOM 679 C CA . PRO A 1 97 ? 67.129 19.177 -30.261 1.00 52.50 97 PRO A CA 1
ATOM 680 C C . PRO A 1 97 ? 66.678 20.587 -29.795 1.00 52.50 97 PRO A C 1
ATOM 682 O O . PRO A 1 97 ? 66.954 21.581 -30.458 1.00 52.50 97 PRO A O 1
ATOM 685 N N . VAL A 1 98 ? 66.087 20.672 -28.591 1.00 36.38 98 VAL A N 1
ATOM 686 C CA . VAL A 1 98 ? 66.044 21.814 -27.632 1.00 36.38 98 VAL A CA 1
ATOM 687 C C . VAL A 1 98 ? 64.611 22.162 -27.221 1.00 36.38 98 VAL A C 1
ATOM 689 O O . VAL A 1 98 ? 63.873 22.803 -27.961 1.00 36.38 98 VAL A O 1
ATOM 692 N N . GLY A 1 99 ? 64.265 21.838 -25.970 1.00 37.22 99 GLY A N 1
ATOM 693 C CA . GLY A 1 99 ? 63.227 22.581 -25.254 1.00 37.22 99 GLY A CA 1
ATOM 694 C C . GLY A 1 99 ? 62.333 21.780 -24.311 1.00 37.22 99 GLY A C 1
ATOM 695 O O . GLY A 1 99 ? 61.173 21.567 -24.616 1.00 37.22 99 GLY A O 1
ATOM 696 N N . MET A 1 100 ? 62.858 21.493 -23.117 1.00 45.50 100 MET A N 1
ATOM 697 C CA . MET A 1 100 ? 62.114 21.464 -21.844 1.00 45.50 100 MET A CA 1
ATOM 698 C C . MET A 1 100 ? 61.214 20.253 -21.507 1.00 45.50 100 MET A C 1
ATOM 700 O O . MET A 1 100 ? 60.020 20.223 -21.766 1.00 45.50 100 MET A O 1
ATOM 704 N N . ALA A 1 101 ? 61.838 19.317 -20.782 1.00 41.34 101 ALA A N 1
ATOM 705 C CA . ALA A 1 101 ? 61.459 18.860 -19.437 1.00 41.34 101 ALA A CA 1
ATOM 706 C C . ALA A 1 101 ? 60.002 18.415 -19.156 1.00 41.34 101 ALA A C 1
ATOM 708 O O . ALA A 1 101 ? 59.121 19.223 -18.887 1.00 41.34 101 ALA A O 1
ATOM 709 N N . LEU A 1 102 ? 59.826 17.099 -19.004 1.00 40.66 102 LEU A N 1
ATOM 710 C CA . LEU A 1 102 ? 59.045 16.510 -17.903 1.00 40.66 102 LEU A CA 1
ATOM 711 C C . LEU A 1 102 ? 60.027 16.296 -16.735 1.00 40.66 102 LEU A C 1
ATOM 713 O O . LEU A 1 102 ? 61.150 15.853 -16.999 1.00 40.66 102 LEU A O 1
ATOM 717 N N . PRO A 1 103 ? 59.689 16.640 -15.479 1.00 45.00 103 PRO A N 1
ATOM 718 C CA . PRO A 1 103 ? 58.894 15.744 -14.618 1.00 45.00 103 PRO A CA 1
ATOM 719 C C . PRO A 1 103 ? 58.005 16.575 -13.643 1.00 45.00 103 PRO A C 1
ATOM 721 O O . PRO A 1 103 ? 57.995 17.793 -13.729 1.00 45.00 103 PRO A O 1
ATOM 724 N N . ALA A 1 104 ? 57.206 16.108 -12.689 1.00 38.50 104 ALA A N 1
ATOM 725 C CA . ALA A 1 104 ? 56.904 14.835 -12.058 1.00 38.50 104 ALA A CA 1
ATOM 726 C C . ALA A 1 104 ? 55.480 14.964 -11.470 1.00 38.50 104 ALA A C 1
ATOM 728 O O . ALA A 1 104 ? 54.986 16.071 -11.254 1.00 38.50 104 ALA A O 1
ATOM 729 N N . ALA A 1 105 ? 54.861 13.829 -11.165 1.00 48.94 105 ALA A N 1
ATOM 730 C CA . ALA A 1 105 ? 53.670 13.728 -10.334 1.00 48.94 105 ALA A CA 1
ATOM 731 C C . ALA A 1 105 ? 53.790 14.499 -9.007 1.00 48.94 105 ALA A C 1
ATOM 733 O O . ALA A 1 105 ? 54.820 14.401 -8.343 1.00 48.94 105 ALA A O 1
ATOM 734 N N . GLN A 1 106 ? 52.705 15.149 -8.582 1.00 44.22 106 GLN A N 1
ATOM 735 C CA . GLN A 1 106 ? 52.325 15.209 -7.172 1.00 44.22 106 GLN A CA 1
ATOM 736 C C . GLN A 1 106 ? 50.802 15.140 -7.060 1.00 44.22 106 GLN A C 1
ATOM 738 O O . GLN A 1 106 ? 50.088 16.089 -7.376 1.00 44.22 106 GLN A O 1
ATOM 743 N N . ASP A 1 107 ? 50.336 13.970 -6.628 1.00 46.56 107 ASP A N 1
ATOM 744 C CA . ASP A 1 107 ? 49.169 13.832 -5.770 1.00 46.56 107 ASP A CA 1
ATOM 745 C C . ASP A 1 107 ? 49.209 14.881 -4.650 1.00 46.56 107 ASP A C 1
ATOM 747 O O . ASP A 1 107 ? 50.200 14.956 -3.923 1.00 46.56 107 ASP A O 1
ATOM 751 N N . ASP A 1 108 ? 48.122 15.628 -4.463 1.00 42.47 108 ASP A N 1
ATOM 752 C CA . ASP A 1 108 ? 47.789 16.147 -3.138 1.00 42.47 108 ASP A CA 1
ATOM 753 C C . ASP A 1 108 ? 46.268 16.264 -2.977 1.00 42.47 108 ASP A C 1
ATOM 755 O O . ASP A 1 108 ? 45.617 17.210 -3.425 1.00 42.47 108 ASP A O 1
ATOM 759 N N . PHE A 1 109 ? 45.693 15.235 -2.355 1.00 46.81 109 PHE A N 1
ATOM 760 C CA . PHE A 1 109 ? 44.397 15.318 -1.700 1.00 46.81 109 PHE A CA 1
ATOM 761 C C . PHE A 1 109 ? 44.595 16.078 -0.386 1.00 46.81 109 PHE A C 1
ATOM 763 O O . PHE A 1 109 ? 45.089 15.497 0.578 1.00 46.81 109 PHE A O 1
ATOM 770 N N . SER A 1 110 ? 44.125 17.322 -0.296 1.00 45.53 110 SER A N 1
ATOM 771 C CA . SER A 1 110 ? 43.857 17.934 1.008 1.00 45.53 110 SER A CA 1
ATOM 772 C C . SER A 1 110 ? 42.378 18.289 1.149 1.00 45.53 110 SER A C 1
ATOM 774 O O . SER A 1 110 ? 41.846 19.221 0.552 1.00 45.53 110 SER A O 1
ATOM 776 N N . PHE A 1 111 ? 41.710 17.456 1.948 1.00 38.56 111 PHE A N 1
ATOM 777 C CA . PHE A 1 111 ? 40.542 17.811 2.741 1.00 38.56 111 PHE A CA 1
ATOM 778 C C . PHE A 1 111 ? 41.017 18.704 3.891 1.00 38.56 111 PHE A C 1
ATOM 780 O O . PHE A 1 111 ? 41.773 18.207 4.724 1.00 38.56 111 PHE A O 1
ATOM 787 N N . VAL A 1 112 ? 40.534 19.948 3.958 1.00 46.41 112 VAL A N 1
ATOM 788 C CA . VAL A 1 112 ? 40.082 20.639 5.184 1.00 46.41 112 VAL A CA 1
ATOM 789 C C . VAL A 1 112 ? 38.997 21.632 4.784 1.00 46.41 112 VAL A C 1
ATOM 791 O O . VAL A 1 112 ? 39.246 22.414 3.841 1.00 46.41 112 VAL A O 1
#

Organism: NCBI:txid150831

Mean predicted aligned error: 17.85 Å

Foldseek 3Di:
DDVLVVVLVVLLVVLVVVLVVLQVVCVVVVNNVVSNVVSVVSSVVSNVVSVVVSVVVVVVVVVVVVVVVVPPPPPPPPPPDDPDDDDDDDDDDDDDDDDDDDDDDDDDDDDD

Secondary structure (DSSP, 8-state):
--HHHHHHHHHHHHHHHHHHHHHHHHHHTT-HHHHHHHHHHHHHHHHHHHHHHHHHHHHHHHHHHHHHHHTS---S-S------PPP-------------------------

Sequence (112 aa):
MGWWTSFKSIADKVIDAVATGIEVVGSLIGDAATATRVADIFETVADAVVNVVVTVAEAVNAVRSATSNANAPSSVEAIAEQSSLPALEMGAASIDPVGMALPAAQDDFSFV

Solvent-accessible surface area (backbone atoms only — not comparable to full-atom values): 7162 Å² total; per-residue (Å²): 134,61,72,53,59,58,48,46,59,52,48,54,55,50,44,54,52,49,30,52,49,38,32,54,52,15,52,74,74,73,41,41,73,61,21,46,55,51,22,54,51,48,45,56,53,50,50,53,51,51,52,51,54,39,52,51,52,52,51,52,50,51,52,53,50,53,54,51,63,72,64,50,81,70,76,91,79,79,81,91,82,83,91,74,80,79,81,83,76,92,74,93,75,91,88,87,89,90,85,82,82,86,88,75,92,76,90,77,90,76,90,130